Protein AF-A0A9X7NQT7-F1 (afdb_monomer_lite)

Structure (mmCIF, N/CA/C/O backbone):
data_AF-A0A9X7NQT7-F1
#
_entry.id   AF-A0A9X7NQT7-F1
#
loop_
_atom_site.group_PDB
_atom_site.id
_atom_site.type_symbol
_atom_site.label_atom_id
_atom_site.label_alt_id
_atom_site.label_comp_id
_atom_site.label_asym_id
_atom_site.label_entity_id
_atom_site.label_seq_id
_atom_site.pdbx_PDB_ins_code
_atom_site.Cartn_x
_atom_site.Cartn_y
_atom_site.Cartn_z
_atom_site.occupancy
_atom_site.B_iso_or_equiv
_atom_site.auth_seq_id
_atom_site.auth_comp_id
_atom_site.auth_asym_id
_atom_site.auth_atom_id
_atom_site.pdbx_PDB_model_num
ATOM 1 N N . MET A 1 1 ? 17.640 -7.639 2.432 1.00 47.66 1 MET A N 1
ATOM 2 C CA . MET A 1 1 ? 17.290 -6.742 1.308 1.00 47.66 1 MET A CA 1
ATOM 3 C C . MET A 1 1 ? 16.606 -7.591 0.245 1.00 47.66 1 MET A C 1
ATOM 5 O O . MET A 1 1 ? 17.229 -8.536 -0.224 1.00 47.66 1 MET A O 1
ATOM 9 N N . GLY A 1 2 ? 15.327 -7.345 -0.047 1.00 63.44 2 GLY A N 1
ATOM 10 C CA . GLY A 1 2 ? 14.554 -8.182 -0.972 1.00 63.44 2 GLY A CA 1
ATOM 11 C C . GLY A 1 2 ? 15.123 -8.176 -2.394 1.00 63.44 2 GLY A C 1
ATOM 12 O O . GLY A 1 2 ? 15.747 -7.205 -2.828 1.00 63.44 2 GLY A O 1
ATOM 13 N N . LYS A 1 3 ? 14.906 -9.263 -3.137 1.00 74.50 3 LYS A N 1
ATOM 14 C CA . LYS A 1 3 ? 15.139 -9.279 -4.586 1.00 74.50 3 LYS A CA 1
ATOM 15 C C . LYS A 1 3 ? 14.220 -8.199 -5.205 1.00 74.50 3 LYS A C 1
ATOM 17 O O . LYS A 1 3 ? 13.083 -8.064 -4.775 1.00 74.50 3 LYS A O 1
ATOM 22 N N . HIS A 1 4 ? 14.711 -7.406 -6.164 1.00 90.69 4 HIS A N 1
ATOM 23 C CA . HIS A 1 4 ? 13.968 -6.348 -6.899 1.00 90.69 4 HIS A CA 1
ATOM 24 C C . HIS A 1 4 ? 13.799 -4.945 -6.267 1.00 90.69 4 HIS A C 1
ATOM 26 O O . HIS A 1 4 ? 13.072 -4.124 -6.824 1.00 90.69 4 HIS A O 1
ATOM 32 N N . THR A 1 5 ? 14.528 -4.574 -5.206 1.00 90.50 5 THR A N 1
ATOM 33 C CA . THR A 1 5 ? 14.438 -3.208 -4.615 1.00 90.50 5 THR A CA 1
ATOM 34 C C . THR A 1 5 ? 14.713 -2.056 -5.592 1.00 90.50 5 THR A C 1
ATOM 36 O O . THR A 1 5 ? 14.246 -0.937 -5.384 1.00 90.50 5 THR A O 1
ATOM 39 N N . HIS A 1 6 ? 15.455 -2.306 -6.673 1.00 94.19 6 HIS A N 1
ATOM 40 C CA . HIS A 1 6 ? 15.724 -1.311 -7.710 1.00 94.19 6 HIS A CA 1
ATOM 41 C C . HIS A 1 6 ? 14.453 -0.855 -8.452 1.00 94.19 6 HIS A C 1
ATOM 43 O O . HIS A 1 6 ? 14.409 0.293 -8.890 1.00 94.19 6 HIS A O 1
ATOM 49 N N . LEU A 1 7 ? 13.410 -1.693 -8.543 1.00 95.88 7 LEU A N 1
ATOM 50 C CA . LEU A 1 7 ? 12.152 -1.348 -9.221 1.00 95.88 7 LEU A CA 1
ATOM 51 C C . LEU A 1 7 ? 11.420 -0.191 -8.523 1.00 95.88 7 LEU A C 1
ATOM 53 O O . LEU A 1 7 ? 10.903 0.713 -9.177 1.00 95.88 7 LEU A O 1
ATOM 57 N N . TYR A 1 8 ? 11.476 -0.138 -7.192 1.00 95.25 8 TYR A N 1
ATOM 58 C CA . TYR A 1 8 ? 10.870 0.932 -6.390 1.00 95.25 8 TYR A CA 1
ATOM 59 C C . TYR A 1 8 ? 11.569 2.294 -6.558 1.00 95.25 8 TYR A C 1
ATOM 61 O O . TYR A 1 8 ? 11.032 3.328 -6.164 1.00 95.25 8 TYR A O 1
ATOM 69 N N . LYS A 1 9 ? 12.758 2.336 -7.177 1.00 95.88 9 LYS A N 1
ATOM 70 C CA . LYS A 1 9 ? 13.461 3.590 -7.507 1.00 95.88 9 LYS A CA 1
ATOM 71 C C . LYS A 1 9 ? 13.011 4.191 -8.842 1.00 95.88 9 LYS A C 1
ATOM 73 O O . LYS A 1 9 ? 13.375 5.331 -9.150 1.00 95.88 9 LYS A O 1
ATOM 78 N N . LEU A 1 10 ? 12.239 3.454 -9.641 1.00 96.88 10 LEU A N 1
ATOM 79 C CA . LEU A 1 10 ? 11.806 3.894 -10.962 1.00 96.88 10 LEU A CA 1
ATOM 80 C C . LEU A 1 10 ? 10.795 5.045 -10.872 1.00 96.88 10 LEU A C 1
ATOM 82 O O . LEU A 1 10 ? 9.966 5.122 -9.964 1.00 96.88 10 LEU A O 1
ATOM 86 N N . ALA A 1 11 ? 10.829 5.939 -11.861 1.00 97.81 11 ALA A N 1
ATOM 87 C CA . ALA A 1 11 ? 9.898 7.066 -11.934 1.00 97.81 11 ALA A CA 1
ATOM 88 C C . ALA A 1 11 ? 8.434 6.612 -12.062 1.00 97.81 11 ALA A C 1
ATOM 90 O O . ALA A 1 11 ? 7.544 7.277 -11.534 1.00 97.81 11 ALA A O 1
ATOM 91 N N . VAL A 1 12 ? 8.192 5.473 -12.725 1.00 97.31 12 VAL A N 1
ATOM 92 C CA . VAL A 1 12 ? 6.853 4.878 -12.843 1.00 97.31 12 VAL A CA 1
ATOM 93 C C . VAL A 1 12 ? 6.271 4.546 -11.471 1.00 97.31 12 VAL A C 1
ATOM 95 O O . VAL A 1 12 ? 5.139 4.932 -11.195 1.00 97.31 12 VAL A O 1
ATOM 98 N N . TRP A 1 13 ? 7.070 3.962 -10.571 1.00 98.06 13 TRP A N 1
ATOM 99 C CA . TRP A 1 13 ? 6.626 3.634 -9.220 1.00 98.06 13 TRP A CA 1
ATOM 100 C C . TRP A 1 13 ? 6.279 4.885 -8.416 1.00 98.06 13 TRP A C 1
ATOM 102 O O . TRP A 1 13 ? 5.211 4.954 -7.820 1.00 98.06 13 TRP A O 1
ATOM 112 N N . ARG A 1 14 ? 7.128 5.923 -8.451 1.00 98.00 14 ARG A N 1
ATOM 113 C CA . ARG A 1 14 ? 6.842 7.187 -7.745 1.00 98.00 14 ARG A CA 1
ATOM 114 C C . ARG A 1 14 ? 5.503 7.800 -8.173 1.00 98.00 14 ARG A C 1
ATOM 116 O O . ARG A 1 14 ? 4.752 8.276 -7.324 1.00 98.00 14 ARG A O 1
ATOM 123 N N . ARG A 1 15 ? 5.197 7.766 -9.476 1.00 98.19 15 ARG A N 1
ATOM 124 C CA . ARG A 1 15 ? 3.925 8.264 -10.027 1.00 98.19 15 ARG A CA 1
ATOM 125 C C . ARG A 1 15 ? 2.743 7.392 -9.609 1.00 98.19 15 ARG A C 1
ATOM 127 O O . ARG A 1 15 ? 1.731 7.942 -9.187 1.00 98.19 15 ARG A O 1
ATOM 134 N N . LEU A 1 16 ? 2.874 6.067 -9.710 1.00 98.19 16 LEU A N 1
ATOM 135 C CA . LEU A 1 16 ? 1.836 5.121 -9.289 1.00 98.19 16 LEU A CA 1
ATOM 136 C C . LEU A 1 16 ? 1.529 5.268 -7.801 1.00 98.19 16 LEU A C 1
ATOM 138 O O . LEU A 1 16 ? 0.377 5.491 -7.448 1.00 98.19 16 LEU A O 1
ATOM 142 N N . ARG A 1 17 ? 2.559 5.270 -6.948 1.00 98.31 17 ARG A N 1
ATOM 143 C CA . ARG A 1 17 ? 2.420 5.457 -5.500 1.00 98.31 17 ARG A CA 1
ATOM 144 C C . ARG A 1 17 ? 1.669 6.744 -5.165 1.00 98.31 17 ARG A C 1
ATOM 146 O O . ARG A 1 17 ? 0.738 6.722 -4.372 1.00 98.31 17 ARG A O 1
ATOM 153 N N . SER A 1 18 ? 2.064 7.869 -5.764 1.00 98.38 18 SER A N 1
ATOM 154 C CA . SER A 1 18 ? 1.395 9.150 -5.516 1.00 98.38 18 SER A CA 1
ATOM 155 C C . SER A 1 18 ? -0.067 9.131 -5.965 1.00 98.38 18 SER A C 1
ATOM 157 O O . SER A 1 18 ? -0.925 9.595 -5.222 1.00 98.38 18 SER A O 1
ATOM 159 N N . ARG A 1 19 ? -0.364 8.575 -7.147 1.00 98.50 19 ARG A N 1
ATOM 160 C CA . ARG A 1 19 ? -1.743 8.451 -7.644 1.00 98.50 19 ARG A CA 1
ATOM 161 C C . ARG A 1 19 ? -2.592 7.544 -6.759 1.00 98.50 19 ARG A C 1
ATOM 163 O O . ARG A 1 19 ? -3.738 7.888 -6.494 1.00 98.50 19 ARG A O 1
ATOM 170 N N . GLN A 1 20 ? -2.034 6.430 -6.293 1.00 98.69 20 GLN A N 1
ATOM 171 C CA . GLN A 1 20 ? -2.745 5.489 -5.437 1.00 98.69 2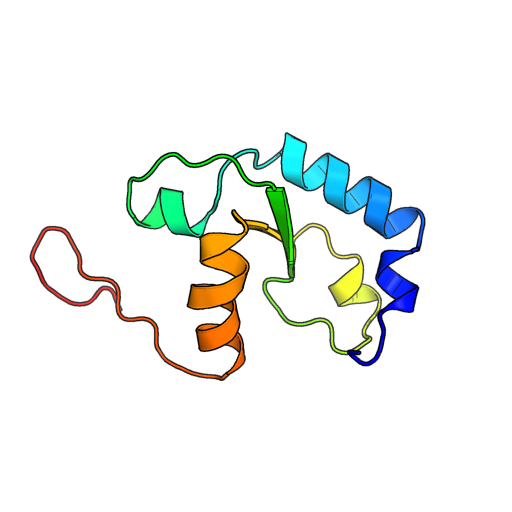0 GLN A CA 1
ATOM 172 C C . GLN A 1 20 ? -3.098 6.117 -4.087 1.00 98.69 20 GLN A C 1
ATOM 174 O O . GLN A 1 20 ? -4.251 6.042 -3.689 1.00 98.69 20 GLN A O 1
ATOM 179 N N . LEU A 1 21 ? -2.166 6.822 -3.435 1.00 98.50 21 LEU A N 1
ATOM 180 C CA . LEU A 1 21 ? -2.453 7.504 -2.164 1.00 98.50 21 LEU A CA 1
ATOM 181 C C . LEU A 1 21 ? -3.459 8.655 -2.308 1.00 98.50 21 LEU A C 1
ATOM 183 O O . LEU A 1 21 ? -4.178 8.954 -1.364 1.00 98.50 21 LEU A O 1
ATOM 187 N N . ILE A 1 22 ? -3.542 9.298 -3.478 1.00 98.31 22 ILE A N 1
ATOM 188 C CA . ILE A 1 22 ? -4.601 10.282 -3.757 1.00 98.31 22 ILE A CA 1
ATOM 189 C C . ILE A 1 22 ? -5.953 9.581 -3.949 1.00 98.31 22 ILE A C 1
ATOM 191 O O . ILE A 1 22 ? -6.964 10.049 -3.436 1.00 98.31 22 ILE A O 1
ATOM 195 N N . LYS A 1 23 ? -5.976 8.470 -4.696 1.00 98.19 23 LYS A N 1
ATOM 196 C CA . LYS A 1 23 ? -7.190 7.693 -4.993 1.00 98.19 23 LYS A CA 1
ATOM 197 C C . LYS A 1 23 ? -7.762 7.011 -3.744 1.00 98.19 23 LYS A C 1
ATOM 199 O O . LYS A 1 23 ? -8.972 6.980 -3.569 1.00 98.19 23 LYS A O 1
ATOM 204 N N . GLN A 1 24 ? -6.891 6.450 -2.916 1.00 98.50 24 GLN A N 1
ATOM 205 C CA . GLN A 1 24 ? -7.207 5.683 -1.717 1.00 98.50 24 GLN A CA 1
ATOM 206 C C . GLN A 1 24 ? -6.347 6.242 -0.569 1.00 98.50 24 GLN A C 1
ATOM 208 O O . GLN A 1 24 ? -5.257 5.727 -0.306 1.00 98.50 24 GLN A O 1
ATOM 213 N N . PRO A 1 25 ? -6.787 7.343 0.068 1.00 98.44 25 PRO A N 1
ATOM 214 C CA . PRO A 1 25 ? -6.012 8.031 1.104 1.00 98.44 25 PRO A CA 1
ATOM 215 C C . PRO A 1 25 ? -6.051 7.336 2.471 1.00 98.44 25 PRO A C 1
ATOM 217 O O . PRO A 1 25 ? -5.310 7.718 3.377 1.00 98.44 25 PRO A O 1
ATOM 220 N N . LEU A 1 26 ? -6.909 6.329 2.637 1.00 98.69 26 LEU A N 1
ATOM 221 C CA . LEU A 1 26 ? -7.094 5.577 3.875 1.00 98.69 26 LEU A CA 1
ATOM 222 C C . LEU A 1 26 ? -6.552 4.152 3.734 1.00 98.69 26 LEU A C 1
ATOM 224 O O . LEU A 1 26 ? -6.425 3.629 2.628 1.00 98.69 26 LEU A O 1
ATOM 228 N N . CYS A 1 27 ? -6.205 3.548 4.868 1.00 98.62 27 CYS A N 1
ATOM 229 C CA . CYS A 1 27 ? -5.750 2.167 4.954 1.00 98.62 27 CYS A CA 1
ATOM 230 C C . CYS A 1 27 ? -6.911 1.200 4.696 1.00 98.62 27 CYS A C 1
ATOM 232 O O . CYS A 1 27 ? -7.870 1.196 5.466 1.00 98.62 27 CYS A O 1
ATOM 234 N N . GLU A 1 28 ? -6.781 0.341 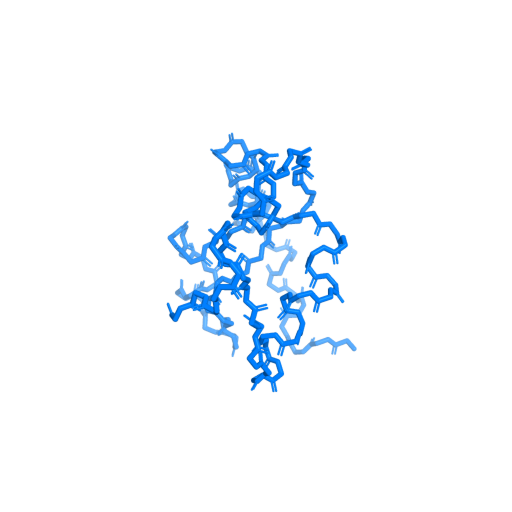3.683 1.00 97.88 28 GLU A N 1
ATOM 235 C CA . GLU A 1 28 ? -7.818 -0.633 3.315 1.00 97.88 28 GLU A CA 1
ATOM 236 C C . GLU A 1 28 ? -8.180 -1.564 4.480 1.00 97.88 28 GLU A C 1
ATOM 238 O O . GLU A 1 28 ? -9.343 -1.706 4.833 1.00 97.88 28 GLU A O 1
ATOM 243 N N . TYR A 1 29 ? -7.182 -2.111 5.178 1.00 95.75 29 TYR A N 1
ATOM 244 C CA . TYR A 1 29 ? -7.435 -3.032 6.293 1.00 95.75 29 TYR A CA 1
ATOM 245 C C . TYR A 1 29 ? -8.067 -2.364 7.513 1.00 95.75 29 TYR A C 1
ATOM 247 O O . TYR A 1 29 ? -8.754 -3.027 8.287 1.00 95.75 29 TYR A O 1
ATOM 255 N N . CYS A 1 30 ? -7.807 -1.070 7.720 1.00 96.19 30 CYS A N 1
ATOM 256 C CA . CYS A 1 30 ? -8.494 -0.328 8.771 1.00 96.19 30 CYS A CA 1
ATOM 257 C C . CYS A 1 30 ?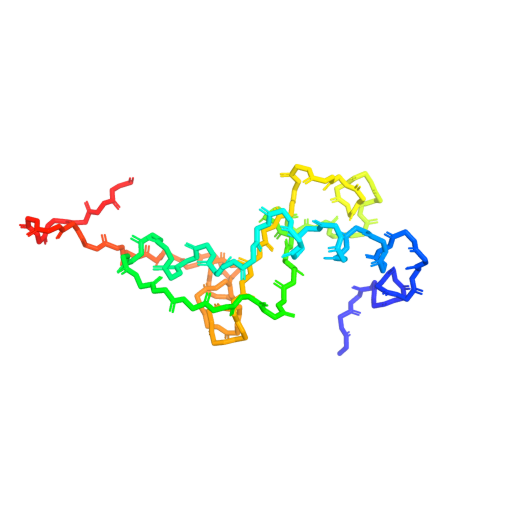 -9.953 -0.104 8.376 1.00 96.19 30 CYS A C 1
ATOM 259 O O . CYS A 1 30 ? -10.823 -0.358 9.197 1.00 96.19 30 CYS A O 1
ATOM 261 N N . LEU A 1 31 ? -10.221 0.270 7.119 1.00 95.19 31 LEU A N 1
ATOM 262 C CA . LEU A 1 31 ? -11.585 0.452 6.620 1.00 95.19 31 LEU A CA 1
ATOM 263 C C . LEU A 1 31 ? -12.428 -0.822 6.731 1.00 95.19 31 LEU A C 1
ATOM 265 O O . LEU A 1 31 ? -13.572 -0.745 7.162 1.00 95.19 31 LEU A O 1
ATOM 269 N N . GLU A 1 32 ? -11.858 -1.987 6.414 1.00 91.38 32 GLU A N 1
ATOM 270 C CA . GLU A 1 32 ? -12.514 -3.290 6.625 1.00 91.38 32 GLU A CA 1
ATOM 271 C C . GLU A 1 32 ? -12.880 -3.552 8.093 1.00 91.38 32 GLU A C 1
ATOM 273 O O . GLU A 1 32 ? -13.824 -4.282 8.373 1.00 91.38 32 GLU A O 1
ATOM 278 N N . SER A 1 33 ? -12.128 -2.964 9.025 1.00 89.56 33 SER A N 1
ATOM 279 C CA . SER A 1 33 ? -12.363 -3.067 10.470 1.00 89.56 33 SER A CA 1
ATOM 280 C C . SER A 1 33 ? -13.172 -1.884 11.018 1.00 89.56 33 SER A C 1
ATOM 282 O O . SER A 1 33 ? -13.177 -1.673 12.225 1.00 89.56 33 SER A O 1
ATOM 284 N N . GLU A 1 34 ? -13.797 -1.087 10.144 1.00 90.38 34 GLU A N 1
ATOM 285 C CA . GLU A 1 34 ? -14.543 0.138 10.480 1.00 90.38 34 GLU A CA 1
ATOM 286 C C . GLU A 1 34 ? -13.699 1.236 11.165 1.00 90.38 34 GLU A C 1
ATOM 288 O O . GLU A 1 34 ? -14.219 2.165 11.781 1.00 90.38 34 GLU A O 1
ATOM 293 N N . GLU A 1 35 ? -12.378 1.181 10.995 1.00 94.12 35 GLU A N 1
ATOM 294 C CA . GLU A 1 35 ? -11.413 2.136 11.536 1.00 94.12 35 GLU A CA 1
ATOM 295 C C . GLU A 1 35 ? -10.928 3.116 10.458 1.00 94.12 35 GLU A C 1
ATOM 297 O O . GLU A 1 35 ? -10.623 2.749 9.319 1.00 94.12 35 GLU A O 1
ATOM 302 N N . VAL A 1 36 ? -10.754 4.390 10.824 1.00 97.50 36 VAL A N 1
ATOM 303 C CA . VAL A 1 36 ? -10.272 5.428 9.897 1.00 97.50 36 VAL A CA 1
ATOM 304 C C . VAL A 1 36 ? -8.818 5.765 10.198 1.00 97.50 36 VAL A C 1
ATOM 306 O O . VAL A 1 36 ? -8.502 6.480 11.144 1.00 97.50 36 VAL A O 1
ATOM 309 N N . THR A 1 37 ? -7.909 5.271 9.359 1.00 98.38 37 THR A N 1
ATOM 310 C CA . THR A 1 37 ? -6.472 5.570 9.452 1.00 98.38 37 THR A CA 1
ATOM 311 C C . THR A 1 37 ? -5.933 5.997 8.092 1.00 98.38 37 THR A C 1
ATOM 313 O O . THR A 1 37 ? -6.193 5.335 7.088 1.00 98.38 37 THR A O 1
ATOM 316 N N . ALA A 1 38 ? -5.156 7.083 8.051 1.00 98.56 38 ALA A N 1
ATOM 317 C CA . ALA A 1 38 ? -4.483 7.527 6.832 1.00 98.56 38 ALA A CA 1
ATOM 318 C C . ALA A 1 38 ? -3.465 6.483 6.343 1.00 98.56 38 ALA A C 1
ATOM 320 O O . ALA A 1 38 ? -2.717 5.905 7.135 1.00 98.56 38 ALA A O 1
ATOM 321 N N . ALA A 1 39 ? -3.416 6.258 5.032 1.00 98.69 39 ALA A N 1
ATOM 322 C CA . ALA A 1 39 ? -2.414 5.396 4.422 1.00 98.69 39 ALA A CA 1
ATOM 323 C C . ALA A 1 39 ? -1.094 6.143 4.186 1.00 98.69 39 ALA A C 1
ATOM 325 O O . ALA A 1 39 ? -1.070 7.295 3.753 1.00 98.69 39 ALA A O 1
ATOM 326 N N . ASP A 1 40 ? 0.020 5.454 4.417 1.00 98.31 40 ASP A N 1
ATOM 327 C CA . ASP A 1 40 ? 1.382 5.962 4.191 1.00 98.31 40 ASP A CA 1
ATOM 328 C C . ASP A 1 40 ? 2.185 5.076 3.220 1.00 98.31 40 ASP A C 1
ATOM 330 O O . ASP A 1 40 ? 3.214 5.491 2.665 1.00 98.31 40 ASP A O 1
ATOM 334 N N 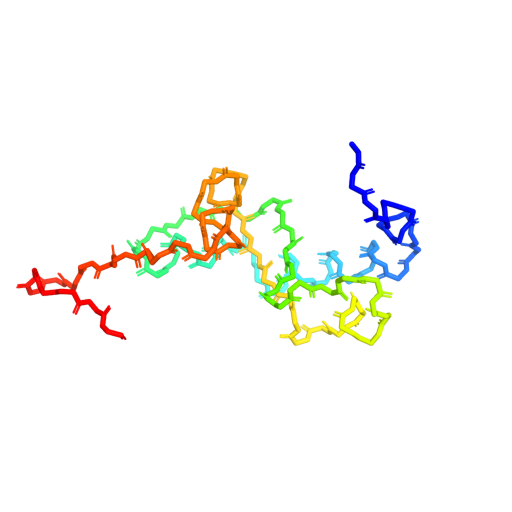. THR A 1 41 ? 1.677 3.875 2.955 1.00 98.06 41 THR A N 1
ATOM 335 C CA . THR A 1 41 ? 2.343 2.819 2.209 1.00 98.06 41 THR A CA 1
ATOM 336 C C . THR A 1 41 ? 1.425 2.341 1.095 1.00 98.06 41 THR A C 1
ATOM 338 O O . THR A 1 41 ? 0.219 2.203 1.278 1.00 98.06 41 THR A O 1
ATOM 341 N N . VAL A 1 42 ? 2.004 2.105 -0.082 1.00 98.38 42 VAL A N 1
ATOM 342 C CA . VAL A 1 42 ? 1.310 1.464 -1.202 1.00 98.38 42 VAL A CA 1
ATOM 343 C C . VAL A 1 42 ? 1.917 0.089 -1.370 1.00 98.38 42 VAL A C 1
ATOM 345 O O . VAL A 1 42 ? 3.134 -0.027 -1.527 1.00 98.38 42 VAL A O 1
ATOM 348 N N . ASP A 1 43 ? 1.056 -0.909 -1.320 1.00 97.75 43 ASP A N 1
ATOM 349 C CA . ASP A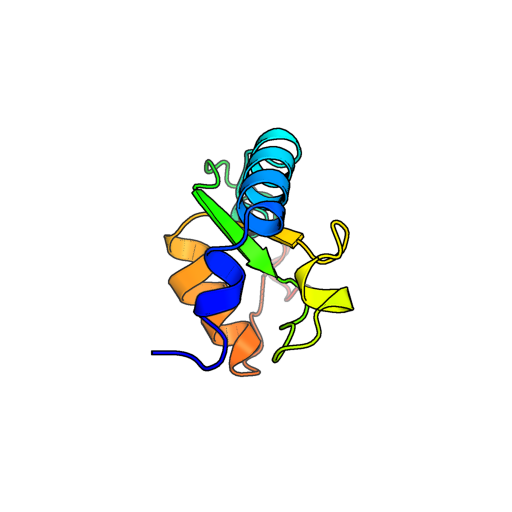 1 43 ? 1.382 -2.321 -1.337 1.00 97.75 43 ASP A CA 1
ATOM 350 C C . ASP A 1 43 ? 0.816 -2.990 -2.593 1.00 97.75 43 ASP A C 1
ATOM 352 O O . ASP A 1 43 ? -0.181 -2.536 -3.162 1.00 97.75 43 ASP A O 1
ATOM 356 N N . HIS A 1 44 ? 1.468 -4.064 -3.034 1.00 97.56 44 HIS A N 1
ATOM 357 C CA . HIS A 1 44 ? 0.975 -4.886 -4.132 1.00 97.56 44 HIS A CA 1
ATOM 358 C C . HIS A 1 44 ? 0.027 -5.956 -3.578 1.00 97.56 44 HIS A C 1
ATOM 360 O O . HIS A 1 44 ? 0.438 -6.791 -2.773 1.00 97.56 44 HIS A O 1
ATOM 366 N N . ILE A 1 45 ? -1.224 -5.982 -4.049 1.00 96.50 45 ILE A N 1
ATOM 367 C CA . ILE A 1 45 ? -2.227 -6.978 -3.626 1.00 96.50 45 ILE A CA 1
ATOM 368 C C . ILE A 1 45 ? -1.683 -8.385 -3.908 1.00 96.50 45 ILE A C 1
ATOM 370 O O . ILE A 1 45 ? -1.507 -9.191 -2.993 1.00 96.50 45 ILE A O 1
ATOM 374 N N . THR A 1 46 ? -1.313 -8.631 -5.166 1.00 95.06 46 THR A N 1
ATOM 375 C CA . THR A 1 46 ? -0.567 -9.813 -5.602 1.00 95.06 46 THR A CA 1
ATOM 376 C C . THR A 1 46 ? 0.927 -9.487 -5.671 1.00 95.06 46 THR A C 1
ATOM 378 O O . THR A 1 46 ? 1.316 -8.602 -6.447 1.00 95.06 46 THR A O 1
ATOM 381 N N . PRO A 1 47 ? 1.797 -10.214 -4.941 1.00 93.94 47 PRO A N 1
ATOM 382 C CA . PRO A 1 47 ? 3.238 -9.991 -4.982 1.00 93.94 47 PRO A CA 1
ATOM 383 C C . PRO A 1 47 ? 3.792 -10.119 -6.404 1.00 93.94 47 PRO A C 1
ATOM 385 O O . PRO A 1 47 ? 3.697 -11.170 -7.035 1.00 93.94 47 PRO A O 1
ATOM 388 N N . HIS A 1 48 ? 4.431 -9.061 -6.902 1.00 95.62 48 HIS A N 1
ATOM 389 C CA . HIS A 1 48 ? 4.880 -9.002 -8.294 1.00 95.62 48 HIS A CA 1
ATOM 390 C C . HIS A 1 48 ? 6.034 -9.973 -8.616 1.00 95.62 48 HIS A C 1
ATOM 392 O O . HIS A 1 48 ? 6.216 -10.336 -9.770 1.00 95.62 48 HIS A O 1
ATOM 398 N N . ARG A 1 49 ? 6.851 -10.388 -7.630 1.00 93.25 49 ARG A N 1
ATOM 399 C CA . ARG A 1 49 ? 7.983 -11.341 -7.795 1.00 93.25 49 ARG A CA 1
ATOM 400 C C . ARG A 1 49 ? 8.931 -11.028 -8.973 1.00 93.25 49 ARG A C 1
ATOM 402 O O . ARG A 1 49 ? 9.542 -11.921 -9.550 1.00 93.25 49 ARG A O 1
ATOM 409 N N . GLY A 1 50 ? 9.060 -9.747 -9.318 1.00 94.12 50 GLY A N 1
ATOM 410 C CA . GLY A 1 50 ? 9.858 -9.263 -10.451 1.00 94.12 50 GLY A CA 1
ATOM 411 C C . GLY A 1 50 ? 9.112 -9.131 -11.786 1.00 94.12 50 GLY A C 1
ATOM 412 O O . GLY A 1 50 ? 9.683 -8.574 -12.720 1.00 94.12 50 GLY A O 1
ATOM 413 N N . ASP A 1 51 ? 7.854 -9.565 -11.882 1.00 96.56 51 ASP A N 1
ATOM 414 C CA . ASP A 1 51 ? 7.001 -9.333 -13.048 1.00 96.56 51 ASP A CA 1
ATOM 415 C C . ASP A 1 51 ? 6.644 -7.847 -13.155 1.00 96.56 51 ASP A C 1
ATOM 417 O O . ASP A 1 51 ? 5.999 -7.263 -12.279 1.00 96.56 51 ASP A O 1
ATOM 421 N N . MET A 1 52 ? 7.073 -7.224 -14.250 1.00 96.38 52 MET A N 1
ATOM 422 C CA . MET A 1 52 ? 6.866 -5.801 -14.479 1.00 96.38 52 MET A CA 1
ATOM 423 C C . MET A 1 52 ? 5.405 -5.452 -14.779 1.00 96.38 52 MET A C 1
ATOM 425 O O . MET A 1 52 ? 4.981 -4.337 -14.474 1.00 96.38 52 MET A O 1
ATOM 429 N N . LYS A 1 53 ? 4.621 -6.385 -15.338 1.00 97.31 53 LYS A N 1
ATOM 430 C CA . LYS A 1 53 ? 3.189 -6.170 -15.575 1.00 97.31 53 LYS A CA 1
ATOM 431 C C . LYS A 1 53 ? 2.467 -6.041 -14.242 1.00 97.31 53 LYS A C 1
ATOM 433 O O . LYS A 1 53 ? 1.849 -5.014 -14.006 1.00 97.31 53 LYS A O 1
ATOM 438 N N . LEU A 1 54 ? 2.659 -7.001 -13.335 1.00 97.19 54 LEU A N 1
ATOM 439 C CA . LEU A 1 54 ? 2.095 -6.939 -11.982 1.00 97.19 54 LEU A CA 1
ATOM 440 C C . LEU A 1 54 ? 2.644 -5.767 -11.162 1.00 97.19 54 LEU A C 1
ATOM 442 O O . LEU A 1 54 ? 1.907 -5.163 -10.387 1.00 97.19 54 LEU A O 1
ATOM 446 N N . PHE A 1 55 ? 3.929 -5.431 -11.328 1.00 97.56 55 PHE A N 1
ATOM 447 C CA . PHE A 1 55 ? 4.552 -4.322 -10.603 1.00 97.56 55 PHE A CA 1
ATOM 448 C C . PHE A 1 55 ? 3.962 -2.958 -10.987 1.00 97.56 55 PHE A C 1
ATOM 450 O O . PHE A 1 55 ? 3.877 -2.066 -10.140 1.00 97.56 55 PHE A O 1
ATOM 457 N N . THR A 1 56 ? 3.593 -2.784 -12.261 1.00 97.56 56 THR A N 1
ATOM 458 C CA . THR A 1 56 ? 3.097 -1.508 -12.808 1.00 97.56 56 THR A CA 1
ATOM 459 C C . THR A 1 56 ? 1.584 -1.454 -13.003 1.00 97.56 56 THR A C 1
ATOM 461 O O . THR A 1 56 ? 1.077 -0.414 -13.427 1.00 97.56 56 THR A O 1
ATOM 464 N N . ASP A 1 57 ? 0.866 -2.526 -12.671 1.00 98.25 57 ASP A N 1
ATOM 465 C CA . ASP A 1 57 ? -0.587 -2.593 -12.767 1.00 98.25 57 ASP A CA 1
ATOM 466 C C . ASP A 1 57 ? -1.254 -1.730 -11.676 1.00 98.25 57 ASP A C 1
ATOM 468 O O . ASP A 1 57 ? -1.125 -2.040 -10.490 1.00 98.25 57 ASP A O 1
ATOM 472 N N . PRO A 1 58 ? -1.987 -0.658 -12.036 1.00 97.31 58 PRO A N 1
ATOM 473 C CA . PRO A 1 58 ? -2.689 0.178 -11.065 1.00 97.31 58 PRO A CA 1
ATOM 474 C C . PRO A 1 58 ? -3.857 -0.533 -10.364 1.00 97.31 58 PRO A C 1
ATOM 476 O O . PRO A 1 58 ? -4.344 -0.017 -9.361 1.00 97.31 58 PRO A O 1
ATOM 479 N N . LEU A 1 59 ? -4.338 -1.665 -10.887 1.00 97.56 59 LEU A N 1
ATOM 480 C CA . LEU A 1 59 ? -5.384 -2.475 -10.255 1.00 97.56 59 LEU A CA 1
ATOM 481 C C . LEU A 1 59 ? -4.823 -3.443 -9.210 1.00 97.56 59 LEU A C 1
ATOM 483 O O . LEU A 1 59 ? -5.572 -3.936 -8.376 1.00 97.56 59 LEU A O 1
ATOM 487 N N . ASN A 1 60 ? -3.511 -3.677 -9.220 1.00 98.12 60 ASN A N 1
ATOM 488 C CA . ASN A 1 60 ? -2.824 -4.548 -8.273 1.00 98.12 60 ASN A CA 1
ATOM 489 C C . ASN A 1 60 ? -2.259 -3.778 -7.061 1.00 98.12 60 ASN A C 1
ATOM 491 O O . ASN A 1 60 ? -1.359 -4.271 -6.384 1.00 98.12 60 ASN A O 1
ATOM 495 N N . LEU A 1 61 ? -2.730 -2.553 -6.803 1.00 98.44 61 LEU A N 1
ATOM 496 C CA . LEU A 1 61 ? -2.233 -1.696 -5.724 1.00 98.44 61 LEU A CA 1
ATOM 497 C C . LEU A 1 61 ? -3.310 -1.438 -4.672 1.00 98.44 61 LEU A C 1
ATOM 499 O O . LEU A 1 61 ? -4.445 -1.105 -5.009 1.00 98.44 61 LEU A O 1
ATOM 503 N N . GLN A 1 62 ? -2.904 -1.501 -3.407 1.00 98.31 62 GLN A N 1
ATOM 504 C CA . GLN A 1 62 ? -3.704 -1.106 -2.251 1.00 98.31 62 GLN A CA 1
ATOM 505 C C . GLN A 1 62 ? -2.923 -0.139 -1.354 1.00 98.31 62 GLN A C 1
ATOM 507 O O . GLN A 1 62 ? -1.694 -0.183 -1.277 1.00 98.31 62 GLN A O 1
ATOM 512 N N . SER A 1 63 ? -3.637 0.753 -0.679 1.00 98.75 63 SER A N 1
ATOM 513 C CA . SER A 1 63 ? -3.089 1.703 0.284 1.00 98.75 63 SER A CA 1
ATOM 514 C C . SER A 1 63 ? -3.248 1.163 1.700 1.00 98.75 63 SER A C 1
ATOM 516 O O . SER A 1 63 ? -4.350 0.820 2.122 1.00 98.75 63 SER A O 1
ATOM 518 N N . LEU A 1 64 ? -2.155 1.126 2.458 1.00 98.62 64 LEU A N 1
ATOM 519 C CA . LEU A 1 64 ? -2.118 0.635 3.833 1.00 98.62 64 LEU A CA 1
ATOM 520 C C . LEU A 1 64 ? -1.400 1.639 4.744 1.00 98.62 64 LEU A C 1
ATOM 522 O O . LEU A 1 64 ? -0.557 2.426 4.304 1.00 98.62 64 LEU A O 1
ATOM 526 N N . CYS A 1 65 ? -1.715 1.600 6.036 1.00 98.62 65 CYS A N 1
ATOM 527 C CA . CYS A 1 65 ? -0.888 2.227 7.061 1.00 98.62 65 CYS A CA 1
ATOM 528 C C . CYS A 1 65 ? 0.289 1.308 7.424 1.00 98.62 65 CYS A C 1
ATOM 530 O O . CYS A 1 65 ? 0.176 0.077 7.354 1.00 98.62 65 CYS A O 1
ATOM 532 N N . SER A 1 66 ? 1.406 1.888 7.870 1.00 98.19 66 SER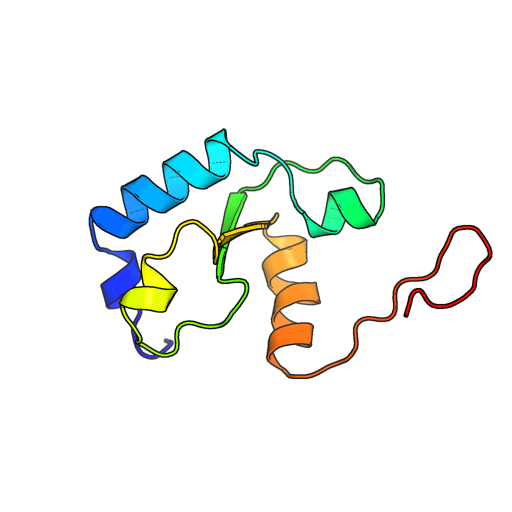 A N 1
ATOM 533 C CA . SER A 1 66 ? 2.600 1.132 8.268 1.00 98.19 66 SER A CA 1
ATOM 534 C C . SER A 1 66 ? 2.309 -0.005 9.267 1.00 98.19 66 SER A C 1
ATOM 536 O O . SER A 1 66 ? 2.852 -1.098 9.085 1.00 98.19 66 SER A O 1
ATOM 538 N N . PRO A 1 67 ? 1.447 0.166 10.297 1.00 97.75 67 PRO A N 1
ATOM 539 C CA . PRO A 1 67 ? 1.083 -0.929 11.199 1.00 97.75 67 PRO A CA 1
ATOM 540 C C . PRO A 1 67 ? 0.428 -2.128 10.503 1.00 97.75 67 PRO A C 1
ATOM 542 O O . PRO A 1 67 ? 0.815 -3.265 10.773 1.00 97.75 67 PRO A O 1
ATOM 545 N N . CYS A 1 68 ? -0.539 -1.893 9.612 1.00 97.25 68 CYS A N 1
ATOM 546 C CA . CYS A 1 68 ? -1.242 -2.959 8.896 1.00 97.25 68 CYS A CA 1
ATOM 547 C C . CYS A 1 68 ? -0.338 -3.637 7.864 1.00 97.25 68 CYS A C 1
ATOM 549 O O . CYS A 1 68 ? -0.308 -4.868 7.801 1.00 97.25 68 CYS A O 1
ATOM 551 N N . HIS A 1 69 ? 0.461 -2.853 7.136 1.00 97.50 69 HIS A N 1
ATOM 552 C CA . HIS A 1 69 ? 1.446 -3.368 6.188 1.00 97.50 69 HIS A CA 1
ATOM 553 C C . HIS A 1 69 ? 2.473 -4.283 6.876 1.00 97.50 69 HIS A C 1
ATOM 555 O O . HIS A 1 69 ? 2.727 -5.398 6.432 1.00 97.50 69 HIS A O 1
ATOM 561 N N . ASN A 1 70 ? 3.020 -3.862 8.019 1.00 96.31 70 ASN A N 1
ATOM 562 C CA . ASN A 1 70 ? 4.081 -4.607 8.705 1.00 96.31 70 ASN A CA 1
ATOM 563 C C . ASN A 1 70 ? 3.572 -5.768 9.578 1.00 96.31 70 ASN A C 1
ATOM 565 O O . ASN A 1 70 ? 4.385 -6.513 10.124 1.00 96.31 70 ASN A O 1
ATOM 569 N N . LYS A 1 71 ? 2.251 -5.918 9.750 1.00 94.00 71 LYS A N 1
ATOM 570 C CA . LYS A 1 71 ? 1.645 -6.990 10.554 1.00 94.00 71 LYS A CA 1
ATOM 571 C C . LYS A 1 71 ? 0.727 -7.867 9.719 1.00 94.00 71 LYS A C 1
ATOM 573 O O . LYS A 1 71 ? 1.095 -8.990 9.402 1.00 94.00 71 LYS A O 1
ATOM 578 N N . ARG A 1 72 ? -0.467 -7.370 9.390 1.00 93.81 72 ARG A N 1
ATOM 579 C CA . ARG A 1 72 ? -1.513 -8.153 8.725 1.00 93.81 72 ARG A CA 1
ATOM 580 C C . ARG A 1 72 ? -1.066 -8.591 7.332 1.00 93.81 72 ARG A C 1
ATOM 582 O O . ARG A 1 72 ? -1.047 -9.788 7.072 1.00 93.81 72 ARG A O 1
ATOM 589 N N . LYS A 1 73 ? -0.580 -7.658 6.503 1.00 94.38 73 LYS A N 1
ATOM 590 C CA . LYS A 1 73 ? -0.127 -7.985 5.142 1.00 94.38 73 LYS A CA 1
ATOM 591 C C . LYS A 1 73 ? 1.031 -8.986 5.152 1.00 94.38 73 LYS A C 1
ATOM 593 O O . LYS A 1 73 ? 0.981 -9.978 4.439 1.00 94.38 73 LYS A O 1
ATOM 598 N N . GLN A 1 74 ? 2.036 -8.781 6.007 1.00 93.19 74 GLN A N 1
ATOM 599 C CA . GLN A 1 74 ? 3.159 -9.723 6.139 1.00 93.19 74 GLN A CA 1
ATOM 600 C C . GLN A 1 74 ? 2.719 -11.145 6.538 1.00 93.19 74 GLN A C 1
ATOM 602 O O . GLN A 1 74 ? 3.314 -12.115 6.076 1.00 93.19 74 GLN A O 1
ATOM 607 N N . ARG A 1 75 ? 1.679 -11.293 7.371 1.00 92.50 75 ARG A N 1
ATOM 608 C CA . ARG A 1 75 ? 1.110 -12.608 7.723 1.00 92.50 75 ARG A CA 1
ATOM 609 C C . ARG A 1 75 ? 0.403 -13.258 6.535 1.00 92.50 75 ARG A C 1
ATOM 611 O O . ARG A 1 75 ? 0.653 -14.427 6.256 1.00 92.50 75 ARG A O 1
ATOM 618 N N . GLU A 1 76 ? -0.409 -12.492 5.811 1.00 92.06 76 GLU A N 1
ATOM 619 C CA . GLU A 1 76 ? -1.092 -12.963 4.599 1.00 92.06 76 GLU A CA 1
ATOM 620 C C . GLU A 1 76 ? -0.079 -13.397 3.523 1.00 92.06 76 GLU A C 1
ATOM 622 O O . GLU A 1 76 ? -0.220 -14.458 2.922 1.00 92.06 76 GLU A O 1
ATOM 627 N N . GLU A 1 77 ? 1.011 -12.644 3.328 1.00 90.75 77 GLU A N 1
ATOM 628 C CA . GLU A 1 77 ? 2.099 -13.021 2.410 1.00 90.75 77 GLU A CA 1
ATOM 629 C C . GLU A 1 77 ? 2.855 -14.281 2.846 1.00 90.75 77 GLU A C 1
ATOM 631 O O . GLU A 1 77 ? 3.378 -15.014 2.001 1.00 90.75 77 GLU A O 1
ATOM 636 N N . ALA A 1 78 ? 2.901 -14.552 4.151 1.00 90.81 78 ALA A N 1
ATOM 637 C CA . ALA A 1 78 ? 3.423 -15.796 4.705 1.00 90.81 78 ALA A CA 1
ATOM 638 C C . ALA A 1 78 ? 2.434 -16.973 4.580 1.00 90.81 78 ALA A C 1
ATOM 640 O O . ALA A 1 78 ? 2.757 -18.078 5.016 1.00 90.81 78 ALA A O 1
ATOM 641 N N . GLY A 1 79 ? 1.255 -16.756 3.983 1.00 88.88 79 GLY A N 1
ATOM 642 C CA . GLY A 1 79 ? 0.212 -17.766 3.808 1.00 88.88 79 GLY A CA 1
ATOM 643 C C . GLY A 1 79 ? -0.570 -18.066 5.085 1.00 88.88 79 GLY A C 1
ATOM 644 O O . GLY A 1 79 ? -1.082 -19.172 5.229 1.00 88.88 79 GLY A O 1
ATOM 645 N N . GLN A 1 80 ? -0.607 -17.130 6.036 1.00 88.12 80 GLN A N 1
ATOM 646 C CA . GLN A 1 80 ? -1.395 -17.272 7.257 1.00 88.12 80 GLN A CA 1
ATOM 647 C C . GLN A 1 80 ? -2.783 -16.669 7.064 1.00 88.12 80 GLN A C 1
ATOM 649 O O . GLN A 1 80 ? -2.902 -15.518 6.641 1.00 88.12 80 GLN A O 1
ATOM 654 N N . ASP A 1 81 ? -3.811 -17.419 7.453 1.00 77.56 81 ASP A N 1
ATOM 655 C CA . ASP A 1 81 ? -5.184 -16.930 7.440 1.00 77.56 81 ASP A CA 1
ATOM 656 C C . ASP A 1 81 ? -5.370 -15.840 8.501 1.00 77.56 81 ASP A C 1
ATOM 658 O O . ASP A 1 81 ? -5.043 -16.013 9.682 1.00 77.56 81 ASP A O 1
ATOM 662 N N . VAL A 1 82 ? -5.908 -14.698 8.079 1.00 75.00 82 VAL A N 1
ATOM 663 C CA . VAL A 1 82 ? -6.309 -13.617 8.977 1.00 75.00 82 VAL A CA 1
ATOM 664 C C . VAL A 1 82 ? -7.814 -13.711 9.159 1.00 75.00 82 VAL A C 1
ATOM 666 O O . VAL A 1 82 ? -8.582 -13.258 8.319 1.00 75.00 82 VAL A O 1
ATOM 669 N N . ILE A 1 83 ? -8.227 -14.325 10.265 1.00 75.50 83 ILE A N 1
ATOM 670 C CA . ILE A 1 83 ? -9.639 -14.443 10.624 1.00 75.50 83 ILE A CA 1
ATOM 671 C C . ILE A 1 83 ? -10.136 -13.075 11.102 1.00 75.50 83 ILE A C 1
ATOM 673 O O . ILE A 1 83 ? -9.645 -12.551 12.105 1.00 75.50 83 ILE A O 1
ATOM 677 N N . VAL A 1 84 ? -11.114 -12.516 10.393 1.00 74.06 84 VAL A N 1
ATOM 678 C CA . VAL A 1 84 ? -11.874 -11.333 10.815 1.00 74.06 84 VAL A CA 1
ATOM 679 C C . VAL A 1 84 ? -13.222 -11.811 11.343 1.00 74.06 84 VAL A C 1
ATOM 681 O O . VAL A 1 84 ? -13.807 -12.731 10.781 1.00 74.06 84 VAL A O 1
ATOM 684 N N . PHE A 1 85 ? -13.713 -11.219 12.428 1.00 79.81 85 PHE A N 1
ATOM 685 C CA . PHE A 1 85 ? -15.023 -11.550 12.989 1.00 79.81 85 PHE A CA 1
ATOM 686 C C . PHE A 1 85 ? -16.034 -10.471 12.605 1.00 79.81 85 PHE A C 1
ATOM 688 O O . PHE A 1 85 ? -15.729 -9.284 12.705 1.00 79.81 85 PHE A O 1
ATOM 695 N N . GLY A 1 86 ? -17.224 -10.884 12.174 1.00 77.88 86 GLY A N 1
ATOM 696 C CA . GLY A 1 86 ? -18.346 -9.985 11.937 1.00 77.88 86 GLY A CA 1
ATOM 697 C C . GLY A 1 86 ? -18.917 -9.427 13.241 1.00 77.88 86 GLY A C 1
ATOM 698 O O . GLY A 1 86 ? -18.591 -9.884 14.339 1.00 77.88 86 GLY A O 1
ATOM 699 N N . ALA A 1 87 ? -19.823 -8.452 13.128 1.00 80.56 87 ALA A N 1
ATOM 700 C CA . ALA A 1 87 ? -20.537 -7.884 14.279 1.00 80.56 87 ALA A CA 1
ATOM 701 C C . ALA A 1 87 ? -21.400 -8.921 15.033 1.00 80.56 87 ALA A C 1
ATOM 703 O O . ALA A 1 87 ? -21.771 -8.709 16.186 1.00 80.56 87 ALA A O 1
ATOM 704 N N . ASP A 1 88 ? -21.708 -10.049 14.391 1.00 86.25 88 ASP A N 1
ATOM 705 C CA . ASP A 1 88 ? -22.387 -11.212 14.965 1.00 86.25 88 ASP A CA 1
ATOM 706 C C . ASP A 1 88 ? -21.443 -12.174 15.715 1.00 86.25 88 ASP A C 1
ATOM 708 O O . ASP A 1 88 ? -21.905 -13.132 16.336 1.00 86.25 88 ASP A O 1
ATOM 712 N N . GLY A 1 89 ? -20.131 -11.920 15.681 1.00 80.31 89 GLY A N 1
ATOM 713 C CA . GLY A 1 89 ? -19.101 -12.731 16.322 1.00 80.31 89 GLY A CA 1
ATOM 714 C C . GLY A 1 89 ? -18.675 -13.971 15.533 1.00 80.31 89 GLY A C 1
ATOM 715 O O . GLY A 1 89 ? -17.847 -14.735 16.034 1.00 80.31 89 GLY A O 1
ATOM 716 N N . TRP A 1 90 ? -19.190 -14.184 14.318 1.00 83.12 90 TRP A N 1
ATOM 717 C CA . TRP A 1 90 ? -18.757 -15.285 13.456 1.00 83.12 90 TRP A CA 1
ATOM 718 C C . TRP A 1 90 ? -17.595 -14.863 12.547 1.00 83.12 90 TRP A C 1
ATOM 720 O O . TRP A 1 90 ? -17.522 -13.704 12.140 1.00 83.12 90 TRP A O 1
ATOM 730 N N . PRO A 1 91 ? -16.667 -15.780 12.214 1.00 76.75 91 PRO A N 1
ATOM 731 C CA . PRO A 1 91 ? -15.658 -15.530 11.194 1.00 76.75 91 PRO A CA 1
ATOM 732 C C . PRO A 1 91 ? -16.296 -15.106 9.866 1.00 76.75 91 PRO A C 1
ATOM 734 O O . PRO A 1 91 ? -17.178 -15.798 9.355 1.00 76.75 91 PRO A O 1
ATOM 737 N N . LEU A 1 92 ? -15.820 -14.001 9.299 1.00 67.56 92 LEU A N 1
ATOM 738 C CA . LEU A 1 92 ? -16.081 -13.645 7.910 1.00 67.56 92 LEU A CA 1
ATOM 739 C C . LEU A 1 92 ? -15.237 -14.580 7.033 1.00 67.56 92 LEU A C 1
ATOM 741 O O . LEU A 1 92 ? -14.021 -14.667 7.213 1.00 67.56 92 LEU A O 1
ATOM 745 N N . ALA A 1 93 ? -15.919 -15.337 6.172 1.00 57.97 93 ALA A N 1
ATOM 746 C CA . ALA A 1 93 ? -15.331 -16.317 5.260 1.00 57.97 93 ALA A CA 1
ATOM 747 C C . ALA A 1 93 ? -14.755 -15.668 3.996 1.00 57.97 93 ALA A C 1
ATOM 749 O O . ALA A 1 93 ? -15.346 -14.666 3.530 1.00 57.97 93 ALA A O 1
#

Radius of gyration: 14.33 Å; chains: 1; bounding box: 40×28×32 Å

Sequence (93 aa):
MGKHTHLYKLAVWRRLRSRQLIKQPLCEYCLESEEVTAADTVDHITPHRGDMKLFTDPLNLQSLCSPCHNKRKQREEAGQDVIVFGADGWPLA

Foldseek 3Di:
DDPPPVVCVDPLNVVLFVVQCVVAQFAPVCVVVVHGDGFDDKDFCDPCSPPPCSVNDSVRIGTHHPVCCVPVVVCVVVVHDDFDADPVRHTDD

pLDDT: mean 92.28, std 9.73, range [47.66, 98.75]

Secondary structure (DSSP, 8-state):
--TTTTGGGSHHHHHHHHHHHHH--B-HHHHHTT---B--EEEESS--TT-HHHHH-GGGEEEE-HHHIIIIIHHHHTT---PEEPTTSSEE-